Protein AF-A0A3D6EPC0-F1 (afdb_monomer)

Foldseek 3Di:
DVVVVVVVVVCVVVPPDDPDDDDDDDDDDDDPPDDDDDDDDDDQDVVCPRDDDDDSPDDDDPPDDDDDDD

Solvent-accessible surface area (backbone atoms only — not comparable to full-atom values): 5344 Å² total; per-residue (Å²): 110,72,69,60,53,52,51,53,54,54,54,63,74,70,64,72,75,73,82,81,73,80,81,77,79,82,78,81,81,80,80,88,77,77,78,88,84,86,86,84,93,80,86,75,39,81,93,51,70,62,57,85,88,80,81,84,90,63,91,80,56,96,84,62,79,90,83,87,87,133

pLDDT: mean 83.27, std 8.83, range [60.16, 97.12]

Structure (mmCIF, N/CA/C/O backbone):
data_AF-A0A3D6EPC0-F1
#
_entry.id   AF-A0A3D6EPC0-F1
#
loop_
_atom_site.group_PDB
_atom_site.id
_atom_site.type_symbol
_atom_site.label_atom_id
_atom_site.label_alt_id
_atom_site.label_comp_id
_atom_site.label_asym_id
_atom_site.label_entity_id
_atom_site.label_seq_id
_atom_site.pdbx_PDB_ins_code
_atom_site.Cartn_x
_atom_site.Cartn_y
_atom_site.Cartn_z
_atom_site.occupancy
_atom_site.B_iso_or_equiv
_atom_site.auth_seq_id
_atom_site.auth_comp_id
_atom_site.auth_asym_id
_atom_site.auth_atom_id
_atom_site.pdbx_PDB_model_num
ATOM 1 N N . MET A 1 1 ? 59.535 25.788 -24.493 1.00 60.16 1 MET A N 1
ATOM 2 C CA . MET A 1 1 ? 58.601 26.521 -23.607 1.00 60.1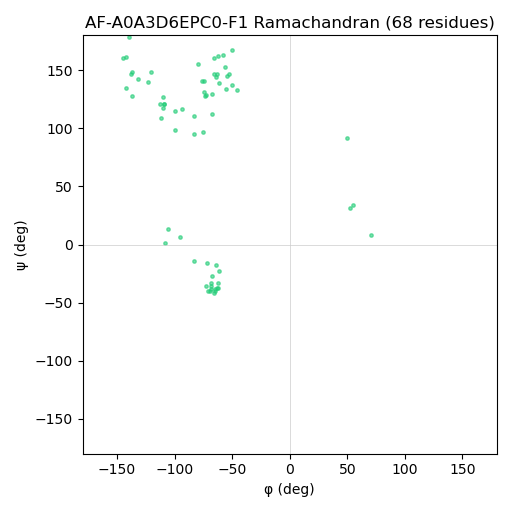6 1 MET A CA 1
ATOM 3 C C . MET A 1 1 ? 57.405 27.111 -24.362 1.00 60.16 1 MET A C 1
ATOM 5 O O . MET A 1 1 ? 56.297 26.652 -24.142 1.00 60.16 1 MET A O 1
ATOM 9 N N . LYS A 1 2 ? 57.596 28.049 -25.307 1.00 66.69 2 LYS A N 1
ATOM 10 C CA . LYS A 1 2 ? 56.488 28.768 -25.984 1.00 66.69 2 LYS A CA 1
ATOM 11 C C . LYS A 1 2 ? 55.549 27.876 -26.824 1.00 66.69 2 LYS A C 1
ATOM 13 O O . LYS A 1 2 ? 54.343 28.063 -26.785 1.00 66.69 2 LYS A O 1
ATOM 18 N N . LYS A 1 3 ? 56.091 26.861 -27.514 1.00 75.44 3 LYS A N 1
ATOM 19 C CA . LYS A 1 3 ? 55.307 25.873 -28.290 1.00 75.44 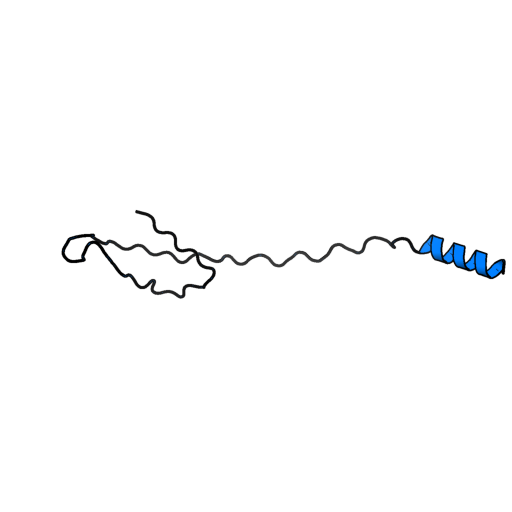3 LYS A CA 1
ATOM 20 C C . LYS A 1 3 ? 54.470 24.940 -27.404 1.00 75.44 3 LYS A C 1
ATOM 22 O O . LYS A 1 3 ? 53.355 24.602 -27.766 1.00 75.44 3 LYS A O 1
ATOM 27 N N . LEU A 1 4 ? 55.000 24.570 -26.235 1.00 80.31 4 LEU A N 1
ATOM 28 C CA . LEU A 1 4 ? 54.302 23.720 -25.267 1.00 80.31 4 LEU A CA 1
ATOM 29 C C . LEU A 1 4 ? 53.143 24.481 -24.610 1.00 80.31 4 LEU A C 1
ATOM 31 O O . LEU A 1 4 ? 52.054 23.944 -24.465 1.00 80.31 4 LEU A O 1
ATOM 35 N N . MET A 1 5 ? 53.361 25.761 -24.302 1.00 80.12 5 MET A N 1
ATOM 36 C CA . MET A 1 5 ? 52.329 26.648 -23.763 1.00 80.12 5 MET A CA 1
ATOM 37 C C . MET A 1 5 ? 51.191 26.882 -24.769 1.00 80.12 5 MET A C 1
ATOM 39 O O . MET A 1 5 ? 50.026 26.887 -24.393 1.00 80.12 5 MET A O 1
ATOM 43 N N . PHE A 1 6 ? 51.522 27.012 -26.058 1.00 84.06 6 PHE A N 1
ATOM 44 C CA . PHE A 1 6 ? 50.532 27.153 -27.129 1.00 84.06 6 PHE A CA 1
ATOM 45 C C . PHE A 1 6 ? 49.716 25.868 -27.343 1.00 84.06 6 PHE A C 1
ATOM 47 O O . PHE A 1 6 ? 48.509 25.931 -27.542 1.00 84.06 6 PHE A O 1
ATOM 54 N N . LEU A 1 7 ? 50.360 24.699 -27.242 1.00 81.75 7 LEU A N 1
ATOM 55 C CA . LEU A 1 7 ? 49.689 23.401 -27.330 1.00 81.75 7 LEU A CA 1
ATOM 56 C C . LEU A 1 7 ? 48.729 23.176 -26.151 1.00 81.75 7 LEU A C 1
ATOM 58 O O . LEU A 1 7 ? 47.609 22.720 -26.347 1.00 81.75 7 LEU A O 1
ATOM 62 N N . MET A 1 8 ? 49.142 23.549 -24.939 1.00 78.75 8 MET A N 1
ATOM 63 C CA . MET A 1 8 ? 48.310 23.435 -23.739 1.00 78.75 8 MET A CA 1
ATOM 64 C C . MET A 1 8 ? 47.078 24.350 -23.804 1.00 78.75 8 MET A C 1
ATOM 66 O O . MET A 1 8 ? 45.984 23.921 -23.451 1.00 78.75 8 MET A O 1
ATOM 70 N N . LEU A 1 9 ? 47.230 25.574 -24.322 1.00 78.06 9 LEU A N 1
ATOM 71 C CA . LEU A 1 9 ? 46.116 26.506 -24.527 1.00 78.06 9 LEU A CA 1
ATOM 72 C C . LEU A 1 9 ? 45.075 25.951 -25.516 1.00 78.06 9 LEU A C 1
ATOM 74 O O . LEU A 1 9 ? 43.878 26.119 -25.307 1.00 78.06 9 LEU A O 1
ATOM 78 N N . LEU A 1 10 ? 45.535 25.247 -26.554 1.00 76.19 10 LEU A N 1
ATOM 79 C CA . LEU A 1 10 ? 44.684 24.678 -27.597 1.00 76.19 10 LEU A CA 1
ATOM 80 C C . LEU A 1 10 ? 43.879 23.461 -27.104 1.00 76.19 10 LEU A C 1
ATOM 82 O O . LEU A 1 10 ? 42.719 23.304 -27.477 1.00 76.19 10 LEU A O 1
ATOM 86 N N . VAL A 1 11 ? 44.462 22.642 -26.220 1.00 74.50 11 VAL A N 1
ATOM 87 C CA . VAL A 1 11 ? 43.775 21.500 -25.584 1.00 74.50 11 VAL A CA 1
ATOM 88 C C . VAL A 1 11 ? 42.702 21.979 -24.607 1.00 74.50 11 VAL A C 1
ATOM 90 O O . VAL A 1 11 ? 41.605 21.431 -24.594 1.00 74.50 11 VAL A O 1
ATOM 93 N N . VAL A 1 12 ? 42.973 23.035 -23.835 1.00 71.62 12 VAL A N 1
ATOM 94 C CA . VAL A 1 12 ? 41.982 23.604 -22.906 1.00 71.62 12 VAL A CA 1
ATOM 95 C C . VAL A 1 12 ? 40.828 24.273 -23.664 1.00 71.62 12 VAL A C 1
ATOM 97 O O . VAL A 1 12 ? 39.688 24.185 -23.221 1.00 71.62 12 VAL A O 1
ATOM 100 N N . SER A 1 13 ? 41.077 24.875 -24.837 1.00 67.00 13 SER A N 1
ATOM 101 C CA . SER A 1 13 ? 40.019 25.519 -25.634 1.00 67.00 13 SER A CA 1
ATOM 102 C C . SER A 1 13 ? 39.033 24.559 -26.315 1.00 67.00 13 SER A C 1
ATOM 104 O O . SER A 1 13 ? 37.971 25.007 -26.733 1.00 67.00 13 SER A O 1
ATOM 106 N N . VAL A 1 14 ? 39.355 23.264 -26.429 1.00 68.38 14 VAL A N 1
ATOM 107 C CA . VAL A 1 14 ? 38.469 22.240 -27.027 1.00 68.38 14 VAL A CA 1
ATOM 108 C C . VAL A 1 14 ? 37.876 21.272 -25.996 1.00 68.38 14 VAL A C 1
ATOM 110 O O . VAL A 1 14 ? 37.157 20.350 -26.368 1.00 68.38 14 VAL A O 1
ATOM 113 N N . ALA A 1 15 ? 38.186 21.454 -24.708 1.00 63.75 15 ALA A N 1
ATOM 114 C CA . ALA A 1 15 ? 37.869 20.499 -23.643 1.00 63.75 15 ALA A CA 1
ATOM 115 C C . ALA A 1 15 ? 36.564 20.777 -22.872 1.00 63.75 15 ALA A C 1
ATOM 117 O O . ALA A 1 15 ? 36.291 20.081 -21.898 1.00 63.75 15 ALA A O 1
ATOM 118 N N . CYS A 1 16 ? 35.747 21.748 -23.279 1.00 65.06 16 CYS A N 1
ATOM 119 C CA . CYS A 1 16 ? 34.449 21.976 -22.643 1.00 65.06 16 CYS A CA 1
ATOM 120 C C . CYS A 1 16 ? 33.342 21.343 -23.479 1.00 65.06 16 CYS A C 1
ATOM 122 O O . CYS A 1 16 ? 32.921 21.917 -24.476 1.00 65.06 16 CYS A O 1
ATOM 124 N N . GLU A 1 17 ? 32.942 20.148 -23.042 1.00 71.25 17 GLU A N 1
ATOM 125 C CA . GLU A 1 17 ? 31.650 19.506 -23.295 1.00 71.25 17 GLU A CA 1
ATOM 126 C C . GLU A 1 17 ? 31.251 19.494 -24.776 1.00 71.25 17 GLU A C 1
ATOM 128 O O . GLU A 1 17 ? 30.609 20.404 -25.299 1.00 71.25 17 GLU A O 1
ATOM 133 N N . GLY A 1 18 ? 31.636 18.412 -25.464 1.00 73.25 18 GLY A N 1
ATOM 134 C CA . GLY A 1 18 ? 31.078 18.084 -26.774 1.00 73.25 18 GLY A CA 1
ATOM 135 C C . GLY A 1 18 ? 29.541 18.112 -26.759 1.00 73.25 18 GLY A C 1
ATOM 136 O O . GLY A 1 18 ? 28.933 18.171 -25.688 1.00 73.25 18 GLY A O 1
ATOM 137 N N . PRO A 1 19 ? 28.893 18.080 -27.935 1.00 82.19 19 PRO A N 1
ATOM 138 C CA . PRO A 1 19 ? 27.441 18.175 -28.005 1.00 82.19 19 PRO A CA 1
ATOM 139 C C . PRO A 1 19 ? 26.796 17.171 -27.049 1.00 82.19 19 PRO A C 1
ATOM 141 O O . PRO A 1 19 ? 27.243 16.025 -26.952 1.00 82.19 19 PRO A O 1
ATOM 144 N N . MET A 1 20 ? 25.762 17.632 -26.343 1.00 84.00 20 MET A N 1
ATOM 145 C CA . MET A 1 20 ? 24.933 16.779 -25.501 1.00 84.00 20 MET A CA 1
ATOM 146 C C . MET A 1 20 ? 24.573 15.507 -26.273 1.00 84.00 20 MET A C 1
ATOM 148 O O . MET A 1 20 ? 24.209 15.568 -27.451 1.00 84.00 20 MET A O 1
ATOM 152 N N . GLY A 1 21 ? 24.739 14.361 -25.610 1.00 84.81 21 GLY A N 1
ATOM 153 C CA . GLY A 1 21 ? 24.392 13.071 -26.187 1.00 84.81 21 GLY A CA 1
ATOM 154 C C . GLY A 1 21 ? 22.913 13.012 -26.587 1.00 84.81 21 GLY A C 1
ATOM 155 O O . GLY A 1 21 ? 22.118 13.844 -26.145 1.00 84.81 21 GLY A O 1
ATOM 156 N N . PRO A 1 22 ? 22.529 12.040 -27.426 1.00 91.44 22 PRO A N 1
ATOM 157 C CA . PRO A 1 22 ? 21.122 11.803 -27.713 1.00 91.44 22 PRO A CA 1
ATOM 158 C C . PRO A 1 22 ? 20.348 11.546 -26.414 1.00 91.44 22 PRO A C 1
ATOM 160 O O . PRO A 1 22 ? 20.911 11.066 -25.426 1.00 91.44 22 PRO A O 1
ATOM 163 N N . GLU A 1 23 ? 19.056 11.864 -26.432 1.00 94.25 23 GLU A N 1
ATOM 164 C CA . GLU A 1 23 ? 18.149 11.519 -25.340 1.00 94.25 23 GLU A CA 1
ATOM 165 C C . GLU A 1 23 ? 18.208 10.010 -25.051 1.00 94.25 23 GLU A C 1
ATOM 167 O O . GLU A 1 23 ? 18.413 9.192 -25.955 1.00 94.25 23 GLU A O 1
ATOM 172 N N . GLY A 1 24 ? 18.067 9.646 -23.774 1.00 92.44 24 GLY A N 1
ATOM 173 C CA . GLY A 1 24 ? 17.960 8.248 -23.371 1.00 92.44 24 GLY A CA 1
ATOM 174 C C . GLY A 1 24 ? 16.714 7.586 -23.961 1.00 92.44 24 GLY A C 1
ATOM 175 O O . GLY A 1 24 ? 15.773 8.254 -24.386 1.00 92.44 24 GLY A O 1
ATOM 176 N N . LEU A 1 25 ? 16.695 6.254 -23.976 1.00 95.44 25 LEU A N 1
ATOM 177 C CA . LEU A 1 25 ? 15.471 5.530 -24.310 1.00 95.44 25 LEU A CA 1
ATOM 178 C C . LEU A 1 25 ? 14.384 5.832 -23.260 1.00 95.44 25 LEU A C 1
ATOM 180 O O . LEU A 1 25 ? 14.724 6.010 -22.084 1.00 95.44 25 LEU A O 1
ATOM 184 N N . PRO A 1 26 ? 13.097 5.865 -23.655 1.00 93.75 26 PRO A N 1
ATOM 185 C CA . PRO A 1 26 ? 11.996 5.876 -22.700 1.00 93.75 26 PRO A CA 1
ATOM 186 C C . PRO A 1 26 ? 12.132 4.721 -21.702 1.00 93.75 26 PRO A C 1
ATOM 188 O O . PRO A 1 26 ? 12.624 3.648 -22.055 1.00 93.75 26 PRO A O 1
ATOM 191 N N . GLY A 1 27 ? 11.704 4.945 -20.458 1.00 92.31 27 GLY A N 1
ATOM 192 C CA . GLY A 1 27 ? 11.574 3.861 -19.486 1.00 92.31 27 GLY A CA 1
ATOM 193 C C . GLY A 1 27 ? 10.489 2.866 -19.903 1.00 92.31 27 GLY A C 1
ATOM 194 O O . GLY A 1 27 ? 9.617 3.198 -20.703 1.00 92.31 27 GLY A O 1
ATOM 195 N N . GLU A 1 28 ? 10.542 1.660 -19.343 1.00 92.56 28 GLU A N 1
ATOM 196 C CA . GLU A 1 28 ? 9.476 0.670 -19.510 1.00 92.56 28 GLU A CA 1
ATOM 197 C C . GLU A 1 28 ? 8.172 1.173 -18.877 1.00 92.56 28 GLU A C 1
ATOM 199 O O . GLU A 1 28 ? 8.187 1.824 -17.823 1.00 92.56 28 GLU A O 1
ATOM 204 N N . ASP A 1 29 ? 7.043 0.840 -19.503 1.00 88.50 29 ASP A N 1
ATOM 205 C CA . ASP A 1 29 ? 5.728 1.101 -18.927 1.00 88.50 29 ASP A CA 1
ATOM 206 C C . ASP A 1 29 ? 5.574 0.334 -17.604 1.00 88.50 29 ASP A C 1
ATOM 208 O O . ASP A 1 29 ? 5.975 -0.824 -17.471 1.00 88.50 29 ASP A O 1
ATOM 212 N N . GLY A 1 30 ? 4.976 0.988 -16.607 1.00 81.38 30 GLY A N 1
ATOM 213 C CA . GLY A 1 30 ? 4.645 0.338 -15.342 1.00 81.38 30 GLY A CA 1
ATOM 214 C C . GLY A 1 30 ? 3.582 -0.747 -15.527 1.00 81.38 30 GLY A C 1
ATOM 215 O O . GLY A 1 30 ? 2.672 -0.616 -16.344 1.00 81.38 30 GLY A O 1
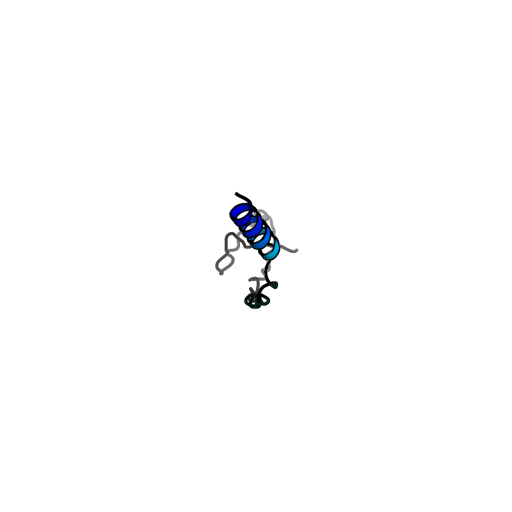ATOM 216 N N . GLU A 1 31 ? 3.664 -1.813 -14.735 1.00 79.25 31 GLU A N 1
ATOM 217 C CA . GLU A 1 31 ? 2.656 -2.872 -14.742 1.00 79.25 31 GLU A CA 1
ATOM 218 C C . GLU A 1 31 ? 1.386 -2.429 -13.993 1.00 79.25 31 GLU A C 1
ATOM 220 O O . GLU A 1 31 ? 1.455 -1.782 -12.944 1.00 79.25 31 GLU A O 1
ATOM 225 N N . ILE A 1 32 ? 0.202 -2.795 -14.505 1.00 74.38 32 ILE A N 1
ATOM 226 C CA . ILE A 1 32 ? -1.049 -2.636 -13.752 1.00 74.38 32 ILE A CA 1
ATOM 227 C C . ILE A 1 32 ? -1.098 -3.725 -12.681 1.00 74.38 32 ILE A C 1
ATOM 229 O O . ILE A 1 32 ? -1.531 -4.851 -12.928 1.00 74.38 32 ILE A O 1
ATOM 233 N N . ILE A 1 33 ? -0.696 -3.370 -11.464 1.00 73.31 33 ILE A N 1
ATOM 234 C CA . ILE A 1 33 ? -0.884 -4.220 -10.290 1.00 73.31 33 ILE A CA 1
ATOM 235 C C . ILE A 1 33 ? -2.311 -3.991 -9.782 1.00 73.31 33 ILE A C 1
ATOM 237 O O . ILE A 1 33 ? -2.587 -3.045 -9.047 1.00 73.31 33 ILE A O 1
ATOM 241 N N . ALA A 1 34 ? -3.248 -4.840 -10.206 1.00 71.31 34 ALA A N 1
ATOM 242 C CA . ALA A 1 34 ? -4.592 -4.832 -9.640 1.00 71.31 34 ALA A CA 1
ATOM 243 C C . ALA A 1 34 ? -4.529 -5.299 -8.177 1.00 71.31 34 ALA A C 1
ATOM 245 O O . ALA A 1 34 ? -4.241 -6.471 -7.910 1.00 71.31 34 ALA A O 1
ATOM 246 N N . SER A 1 35 ? -4.804 -4.387 -7.240 1.00 76.00 35 SER A N 1
ATOM 247 C CA . SER A 1 35 ? -4.931 -4.715 -5.819 1.00 76.00 35 SER A CA 1
ATOM 248 C C . SER A 1 35 ? -5.976 -5.813 -5.628 1.00 76.00 35 SER A C 1
ATOM 250 O O . SER A 1 35 ? -7.064 -5.760 -6.206 1.00 76.00 35 SER A O 1
ATOM 252 N N . LYS A 1 36 ? -5.647 -6.828 -4.825 1.00 84.69 36 LYS A N 1
ATOM 253 C CA . LYS A 1 36 ? -6.608 -7.865 -4.447 1.00 84.69 36 LYS A CA 1
ATOM 254 C C . LYS A 1 36 ? -7.577 -7.282 -3.419 1.00 84.69 36 LYS A C 1
ATOM 256 O O . LYS A 1 36 ? -7.148 -6.656 -2.455 1.00 84.69 36 LYS A O 1
ATOM 261 N N . ALA A 1 37 ? -8.870 -7.482 -3.639 1.00 86.88 37 ALA A N 1
ATOM 262 C CA . ALA A 1 37 ? -9.928 -7.063 -2.731 1.00 86.88 37 ALA A CA 1
ATOM 263 C C . ALA A 1 37 ? -10.967 -8.179 -2.616 1.00 86.88 37 ALA A C 1
ATOM 265 O O . ALA A 1 37 ? -11.192 -8.931 -3.567 1.00 86.88 37 ALA A O 1
ATOM 266 N N . PHE A 1 38 ? -11.586 -8.275 -1.448 1.00 87.69 38 PHE A N 1
ATOM 267 C 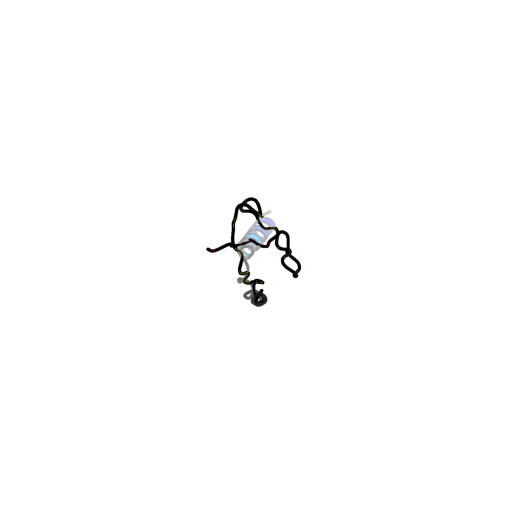CA . PHE A 1 38 ? -12.661 -9.208 -1.143 1.00 87.69 38 PHE A CA 1
ATOM 268 C C . PHE A 1 38 ? -13.638 -8.523 -0.180 1.00 87.69 38 PHE A C 1
ATOM 270 O O . PHE A 1 38 ? -13.289 -7.527 0.457 1.00 87.69 38 PHE A O 1
ATOM 277 N N . GLU A 1 39 ? -14.856 -9.043 -0.105 1.00 88.38 39 GLU A N 1
ATOM 278 C CA . GLU A 1 39 ? -15.915 -8.559 0.778 1.00 88.38 39 GLU A CA 1
ATOM 279 C C . GLU A 1 39 ? -16.380 -9.720 1.655 1.00 88.38 39 GLU A C 1
ATOM 281 O O . GLU A 1 39 ? -16.481 -10.855 1.179 1.00 88.38 39 GLU A O 1
ATOM 286 N N . ILE A 1 40 ? -16.630 -9.437 2.932 1.00 87.81 40 ILE A N 1
ATOM 287 C CA . ILE A 1 40 ? -17.166 -10.403 3.891 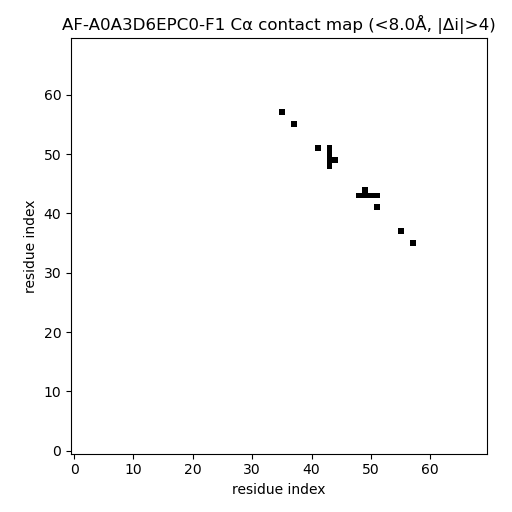1.00 87.81 40 ILE A CA 1
ATOM 288 C C . ILE A 1 40 ? -18.330 -9.784 4.652 1.00 87.81 40 ILE A C 1
ATOM 290 O O . ILE A 1 40 ? -18.293 -8.611 5.017 1.00 87.81 40 ILE A O 1
ATOM 294 N N . GLU A 1 41 ? -19.339 -10.601 4.927 1.00 91.62 41 GLU A N 1
ATOM 295 C CA . GLU A 1 41 ? -20.460 -10.253 5.794 1.00 91.62 41 GLU A CA 1
ATOM 296 C C . GLU A 1 41 ? -20.210 -10.877 7.172 1.00 91.62 41 GLU A C 1
ATOM 298 O O . GLU A 1 41 ? -20.120 -12.101 7.302 1.00 91.62 41 GLU A O 1
ATOM 303 N N . VAL A 1 42 ? -20.023 -10.038 8.195 1.00 89.19 42 VAL A N 1
ATOM 304 C CA . VAL A 1 42 ? -19.684 -10.467 9.560 1.00 89.19 42 VAL A CA 1
ATOM 305 C C . VAL A 1 42 ? -20.504 -9.683 10.576 1.00 89.19 42 VAL A C 1
ATOM 307 O O . VAL A 1 42 ? -20.451 -8.457 10.616 1.00 89.19 42 VAL A O 1
ATOM 310 N N . ASP A 1 43 ? -21.177 -10.409 11.469 1.00 93.25 43 ASP A N 1
ATOM 311 C CA . ASP A 1 43 ? -21.832 -9.843 12.647 1.00 93.25 43 ASP A CA 1
ATOM 312 C C . ASP A 1 43 ? -20.901 -9.894 13.863 1.00 93.25 43 ASP A C 1
ATOM 314 O O . ASP A 1 43 ? -20.569 -10.972 14.358 1.00 93.25 43 ASP A O 1
ATOM 318 N N . PHE A 1 44 ? -20.516 -8.739 14.406 1.00 92.94 44 PHE A N 1
ATOM 319 C CA . PHE A 1 44 ? -19.763 -8.660 15.663 1.00 92.94 44 PHE A CA 1
ATOM 320 C C . PHE A 1 44 ? -20.714 -8.736 16.863 1.00 92.94 44 PHE A C 1
ATOM 322 O O . PHE A 1 44 ? -21.478 -7.806 17.125 1.00 92.94 44 PHE A O 1
ATOM 329 N N . ASN A 1 45 ? -20.672 -9.843 17.604 1.00 96.19 45 ASN A N 1
ATOM 330 C CA . ASN A 1 45 ? -21.566 -10.113 18.728 1.00 96.19 45 ASN A CA 1
ATOM 331 C C . ASN A 1 45 ? -20.821 -10.760 19.910 1.00 96.19 45 ASN A C 1
ATOM 333 O O . ASN A 1 45 ? -19.619 -11.018 19.868 1.00 96.19 45 ASN A O 1
ATOM 337 N N . GLU A 1 46 ? -21.532 -11.023 21.006 1.00 97.12 46 GLU A N 1
ATOM 338 C CA . GLU A 1 46 ? -20.923 -11.623 22.199 1.00 97.12 46 GLU A CA 1
ATOM 339 C C . GLU A 1 46 ? -20.360 -13.030 21.930 1.00 97.12 46 GLU A C 1
ATOM 341 O O . GLU A 1 46 ? -19.319 -13.388 22.475 1.00 97.12 46 GLU A O 1
ATOM 346 N N . ALA A 1 47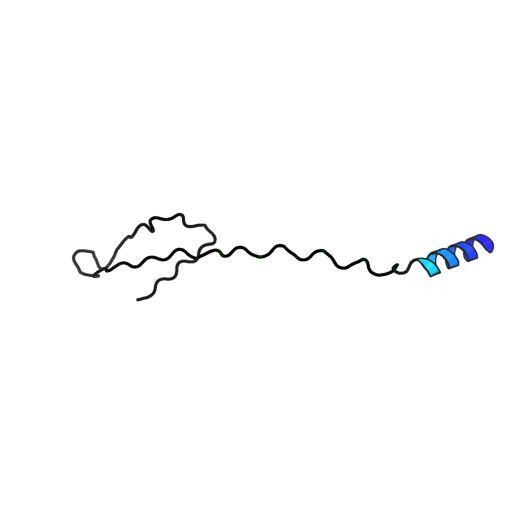 ? -20.982 -13.807 21.035 1.00 95.38 47 ALA A N 1
ATOM 347 C CA . ALA A 1 47 ? -20.557 -15.172 20.730 1.00 95.38 47 ALA A CA 1
ATOM 348 C C . ALA A 1 47 ? -19.196 -15.234 20.015 1.00 95.38 47 ALA A C 1
ATOM 350 O O . ALA A 1 47 ? -18.478 -16.224 20.168 1.00 95.38 47 ALA A O 1
ATOM 351 N N . ASN A 1 48 ? -18.816 -14.184 19.275 1.00 93.69 48 ASN A N 1
ATOM 352 C CA . ASN A 1 48 ? -17.485 -14.051 18.673 1.00 93.69 48 ASN A CA 1
ATOM 353 C C . ASN A 1 48 ? -16.587 -13.026 19.381 1.00 93.69 48 ASN A C 1
ATOM 355 O O . ASN A 1 48 ? -15.536 -12.669 18.855 1.00 93.69 48 ASN A O 1
ATOM 359 N N . HIS A 1 49 ? -16.965 -12.581 20.58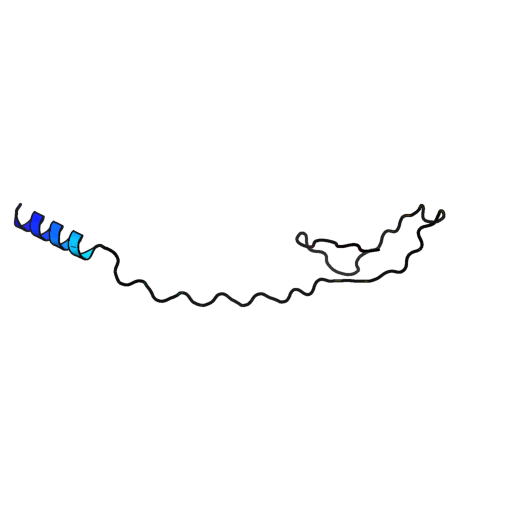4 1.00 96.62 49 HIS A N 1
ATOM 360 C CA . HIS A 1 49 ? -16.225 -11.578 21.355 1.00 96.62 49 HIS A CA 1
ATOM 361 C C . HIS A 1 49 ? -15.934 -10.296 20.557 1.00 96.62 49 HIS A C 1
ATOM 363 O O . HIS A 1 49 ? -14.904 -9.656 20.769 1.00 96.62 49 HIS A O 1
ATOM 369 N N . TYR A 1 50 ? -16.831 -9.931 19.635 1.00 92.88 50 TYR A N 1
ATOM 370 C CA . TYR A 1 50 ? -16.663 -8.795 18.730 1.00 92.88 50 TYR A CA 1
ATOM 371 C C . TYR A 1 50 ? -15.359 -8.854 17.907 1.00 92.88 50 TYR A C 1
ATOM 373 O O . TYR A 1 50 ? -14.760 -7.819 17.615 1.00 92.88 50 TYR A O 1
ATOM 381 N N . ALA A 1 51 ? -14.914 -10.057 17.526 1.00 92.00 51 ALA A N 1
ATOM 382 C CA . ALA A 1 51 ? -13.712 -10.273 16.725 1.00 92.00 51 ALA A CA 1
ATOM 383 C C . ALA A 1 51 ? -13.926 -11.337 15.636 1.00 92.00 51 ALA A C 1
ATOM 385 O O . ALA A 1 51 ? -14.634 -12.323 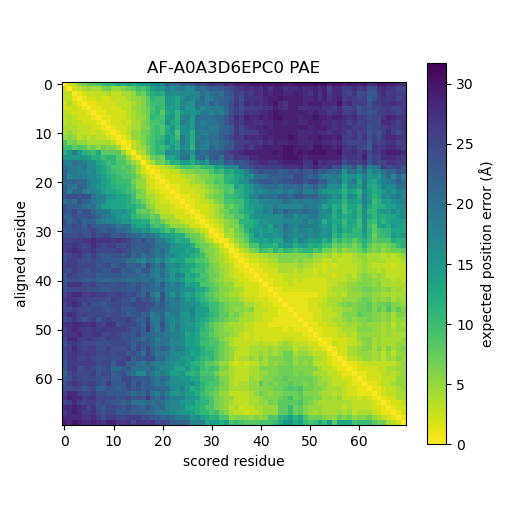15.835 1.00 92.00 51 ALA A O 1
ATOM 386 N N . HIS A 1 52 ? -13.260 -11.157 14.492 1.00 90.31 52 HIS A N 1
ATOM 387 C CA . HIS A 1 52 ? -13.238 -12.121 13.390 1.00 90.31 52 HIS A CA 1
ATOM 388 C C . HIS A 1 52 ? -11.848 -12.156 12.750 1.00 90.31 52 HIS A C 1
ATOM 390 O O . HIS A 1 52 ? -11.241 -11.109 12.525 1.00 90.31 52 HIS A O 1
ATOM 396 N N . LEU A 1 53 ? -11.335 -13.358 12.489 1.00 90.12 53 LEU A N 1
ATOM 397 C CA . LEU A 1 53 ? -10.052 -13.588 11.822 1.00 90.12 53 LEU A CA 1
ATOM 398 C C . LEU A 1 53 ? -10.334 -14.201 10.453 1.00 90.12 53 LEU A C 1
ATOM 400 O O . LEU A 1 53 ? -10.725 -15.363 10.375 1.00 90.12 53 LEU A O 1
ATOM 404 N N . GLU A 1 54 ? -10.110 -13.424 9.396 1.00 86.44 54 GLU A N 1
ATOM 405 C CA . GLU A 1 54 ? -10.343 -13.859 8.020 1.00 86.44 54 GLU A CA 1
ATOM 406 C C . GLU A 1 54 ? -9.012 -14.064 7.279 1.00 86.44 54 GLU A C 1
ATOM 408 O O . GLU A 1 54 ? -8.222 -13.120 7.167 1.00 86.44 54 GLU A O 1
ATOM 413 N N . PRO A 1 55 ? -8.726 -15.271 6.762 1.00 86.06 55 PRO A N 1
ATOM 414 C CA . PRO A 1 55 ? -7.618 -15.465 5.841 1.00 86.06 55 PRO A CA 1
ATOM 415 C C . PRO A 1 55 ? -7.951 -14.858 4.474 1.00 86.06 55 PRO A C 1
ATOM 417 O O . PRO A 1 55 ? -8.951 -15.194 3.856 1.00 86.06 55 PRO A O 1
ATOM 420 N N . TYR A 1 56 ? -7.056 -14.027 3.942 1.00 84.12 56 TYR A N 1
ATOM 421 C CA . TYR A 1 56 ? -7.290 -13.317 2.681 1.00 84.12 56 TYR A CA 1
ATOM 422 C C . TYR A 1 56 ? -7.503 -14.212 1.450 1.00 84.12 56 TYR A C 1
ATOM 424 O O . TYR A 1 56 ? -8.096 -13.779 0.468 1.00 84.12 56 TYR A O 1
ATOM 432 N N . GLY A 1 57 ? -7.024 -15.459 1.470 1.00 86.31 57 GLY A N 1
ATOM 433 C CA . GLY A 1 57 ? -7.182 -16.383 0.339 1.00 86.31 57 GLY A CA 1
ATOM 434 C C . GLY A 1 57 ? -6.335 -16.030 -0.893 1.00 86.31 57 GLY A C 1
ATOM 435 O O . GLY A 1 57 ? -6.488 -16.655 -1.940 1.00 86.31 57 GLY A O 1
ATOM 436 N N . PHE A 1 58 ? -5.428 -15.058 -0.771 1.00 87.12 58 PHE A N 1
ATOM 437 C CA . PHE A 1 58 ? -4.427 -14.680 -1.767 1.00 87.12 58 PHE A CA 1
ATOM 438 C C . PHE A 1 58 ? -3.102 -14.313 -1.088 1.00 87.12 58 PHE A C 1
ATOM 440 O O . PHE A 1 58 ? -3.065 -14.019 0.109 1.00 87.12 58 PHE A O 1
ATOM 447 N N . ASP A 1 59 ? -2.017 -14.332 -1.865 1.00 86.12 59 ASP A N 1
ATOM 448 C CA . ASP A 1 59 ? -0.696 -13.924 -1.392 1.00 86.12 59 ASP A CA 1
ATOM 449 C C . ASP A 1 59 ? -0.678 -12.422 -1.094 1.00 86.12 59 ASP A C 1
ATOM 451 O O . ASP A 1 59 ? -1.076 -11.611 -1.932 1.00 86.12 59 ASP A O 1
ATOM 455 N N . VAL A 1 60 ? -0.197 -12.066 0.097 1.00 83.56 60 VAL A N 1
ATOM 456 C CA . VAL A 1 60 ? 0.021 -10.678 0.518 1.00 83.56 60 VAL A CA 1
ATOM 457 C C . VAL A 1 60 ? 1.517 -10.423 0.584 1.00 83.56 60 VAL A C 1
ATOM 459 O O . VAL A 1 60 ? 2.251 -11.101 1.311 1.00 83.56 60 VAL A O 1
ATOM 462 N N . LEU A 1 61 ? 1.973 -9.452 -0.196 1.00 84.19 61 LEU A N 1
ATOM 463 C CA . LEU A 1 61 ? 3.358 -9.011 -0.235 1.00 84.19 61 LEU A CA 1
ATOM 464 C C . LEU A 1 61 ? 3.646 -8.081 0.946 1.00 84.19 61 LEU A C 1
ATOM 466 O O . LEU A 1 61 ? 2.771 -7.388 1.456 1.00 84.19 61 LEU A O 1
ATOM 470 N N . SER A 1 62 ? 4.912 -7.992 1.352 1.00 84.88 62 SER A N 1
ATOM 471 C CA . SER A 1 62 ? 5.334 -7.053 2.402 1.00 84.88 62 SER A CA 1
ATOM 472 C C . SER A 1 62 ? 5.150 -5.578 2.017 1.00 84.88 62 SER A C 1
ATOM 474 O O . SER A 1 62 ? 5.166 -4.715 2.891 1.00 84.88 62 SER A O 1
ATOM 476 N N . SER A 1 63 ? 4.995 -5.291 0.722 1.00 84.25 63 SER A N 1
ATOM 477 C CA . SER A 1 63 ? 4.680 -3.969 0.176 1.00 84.25 63 SER A CA 1
ATOM 478 C C . SER A 1 63 ? 3.190 -3.630 0.189 1.00 84.25 63 SER A C 1
ATOM 480 O O . SER A 1 63 ? 2.844 -2.471 -0.038 1.00 84.25 63 SER A O 1
ATOM 482 N N . ASP A 1 64 ? 2.312 -4.611 0.399 1.00 83.88 64 ASP A N 1
ATOM 483 C CA . ASP A 1 64 ? 0.873 -4.390 0.322 1.00 83.88 64 ASP A CA 1
ATOM 484 C C . ASP A 1 64 ? 0.373 -3.629 1.553 1.00 83.88 64 ASP A C 1
ATOM 486 O O . ASP A 1 64 ? 0.783 -3.877 2.688 1.00 83.88 64 ASP A O 1
ATOM 490 N N . VAL A 1 65 ? -0.558 -2.703 1.329 1.00 84.38 65 VAL A N 1
ATOM 491 C CA . VAL A 1 65 ? -1.224 -1.944 2.391 1.00 84.38 65 VAL A CA 1
ATOM 492 C C . VAL A 1 65 ? -2.674 -2.403 2.468 1.00 84.38 65 VAL A C 1
ATOM 494 O O . VAL A 1 65 ? -3.434 -2.245 1.515 1.00 84.38 65 VAL A O 1
ATOM 497 N N . THR A 1 66 ? -3.067 -2.974 3.608 1.00 83.88 66 THR A N 1
ATOM 498 C CA . THR A 1 66 ? -4.459 -3.379 3.850 1.00 83.88 66 THR A CA 1
ATOM 499 C C . THR A 1 66 ? -5.331 -2.149 4.103 1.00 83.88 66 THR A C 1
ATOM 501 O O . THR A 1 66 ? -5.035 -1.349 4.991 1.00 83.88 66 THR A O 1
ATOM 504 N N . LEU A 1 67 ? -6.434 -2.031 3.363 1.00 83.50 67 LEU A N 1
ATOM 505 C CA . LEU A 1 67 ? -7.486 -1.044 3.596 1.00 83.50 67 LEU A CA 1
ATOM 506 C C . LEU A 1 67 ? -8.759 -1.766 4.049 1.00 83.50 67 LEU A C 1
ATOM 50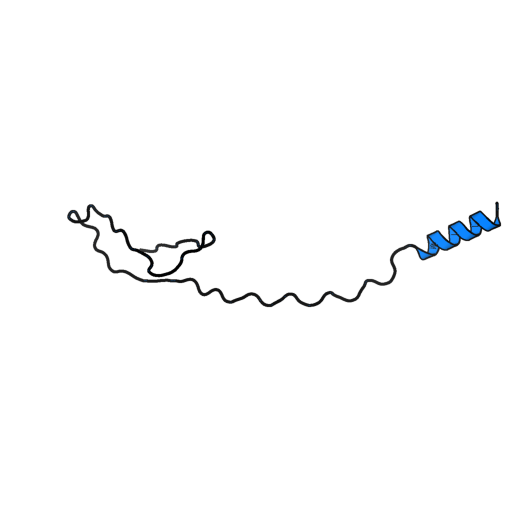8 O O . LEU A 1 67 ? -9.290 -2.591 3.312 1.00 83.50 67 LEU A O 1
ATOM 512 N N . VAL A 1 68 ? -9.250 -1.434 5.244 1.00 82.12 68 VAL A N 1
ATOM 513 C CA . VAL A 1 68 ? -10.534 -1.921 5.769 1.00 82.12 68 VAL A CA 1
ATOM 514 C C . VAL A 1 68 ? -11.510 -0.750 5.802 1.00 82.12 68 VAL A C 1
ATOM 516 O O . VAL A 1 68 ? -11.192 0.302 6.357 1.00 82.12 68 VAL A O 1
ATOM 519 N N . TYR A 1 69 ? -12.681 -0.933 5.200 1.00 76.38 69 TYR A N 1
ATOM 520 C CA . TYR A 1 69 ? -13.797 0.010 5.236 1.00 76.38 69 TYR A CA 1
ATOM 521 C C . TYR A 1 69 ? -15.017 -0.681 5.857 1.00 76.38 69 TYR A C 1
ATOM 523 O O . TYR A 1 69 ? -15.149 -1.899 5.749 1.00 76.38 69 TYR A O 1
ATOM 531 N N . ALA A 1 70 ? -15.850 0.094 6.551 1.00 71.06 70 ALA A N 1
ATOM 532 C CA . ALA A 1 70 ? -17.040 -0.358 7.272 1.00 71.06 70 ALA A CA 1
ATOM 533 C C . ALA A 1 70 ? -18.267 0.438 6.823 1.00 71.06 70 ALA A C 1
ATOM 535 O O . ALA A 1 70 ? -18.079 1.624 6.451 1.00 71.06 70 ALA A O 1
#

Mean predicted aligned error: 13.91 Å

Secondary structure (DSSP, 8-state):
-HHHHHHHHHHHHT-S--S-PPPPPPPPPPP--------------GGGTT------SS---TT-------

Radius of gyration: 32.91 Å; Cα contacts (8 Å, |Δi|>4): 8; chains: 1; bounding box: 80×45×50 Å

Sequence (70 aa):
MKKLMFLMLLVVSVACEGPMGPEGLPGEDGEIIASKAFEIEVDFNEANHYAHLEPYGFDVLSSDVTLVYA